Protein AF-A0A4Q4D3Y3-F1 (afdb_monomer_lite)

Sequence (164 aa):
MKRAGGLLSGSTLVAAGMIGANAAAYGMTIVAARLLLPRDLGAVTALLGIIQIGTVAALTLQAVTARRIAVAPDDREATIGTVARVSIAISLGTGLLAAAITVALAGPLDLGSIWPALLTGATLVPLTMMGAMAGVAQGAERWQALAAIYLANGFGRLLCGGVA

Radius of gyration: 17.81 Å; chains: 1; bounding box: 44×19×60 Å

Foldseek 3Di:
DVVVVVVVVLVVLLVVLLVLLVVLVVVLLVLCVVPDDPLVNQLVVVLVVLLVVLLVLLQVLLVVLLVVCQVCVVCLVVSLVVSQVVLQVSLLVSLVVQLVVCVVCCVVSVVPDSVSSNVSSVVSSVSSVLSNVLSSCNSVVVSVSNSVSSNCNSVCCNVVSNVD

pLDDT: mean 82.77, std 12.85, range [39.22, 96.56]

Secondary structure (DSSP, 8-state):
-HHHHHHHHHHHHHHHHHHHHHHHHHHHHHHHHHHS-HHHHHHHHHHHHHHHHHHHHHHHHHHHHHHHHHH-GGGHHHHHHHHHHHHHHHHHHHHHHHHHHHHHTTTTTT--SSHHHHHHHHHHHHHHHHHHHHHHHHHTT-HHHHHHHHHHHHHHHHHHHTT-

Structure (mmCIF, N/CA/C/O backbone):
data_AF-A0A4Q4D3Y3-F1
#
_entry.id   AF-A0A4Q4D3Y3-F1
#
loop_
_atom_site.group_PDB
_atom_site.id
_atom_site.type_symbol
_atom_site.label_atom_id
_atom_site.label_alt_id
_atom_site.label_comp_id
_atom_site.label_asym_id
_atom_site.label_entity_id
_atom_site.label_seq_id
_atom_site.pdbx_PDB_ins_code
_atom_site.Cartn_x
_atom_site.Cartn_y
_atom_site.Cartn_z
_atom_site.occupancy
_atom_site.B_iso_or_equiv
_atom_site.auth_seq_id
_atom_site.auth_comp_id
_atom_site.auth_asym_id
_atom_site.auth_atom_id
_atom_site.pdbx_PDB_model_num
ATOM 1 N N . MET A 1 1 ? 1.101 9.560 -35.911 1.00 45.41 1 MET A N 1
ATOM 2 C CA . MET A 1 1 ? -0.211 9.816 -35.262 1.00 45.41 1 MET A CA 1
ATOM 3 C C . MET A 1 1 ? -0.918 8.565 -34.699 1.00 45.41 1 MET A C 1
ATOM 5 O O . MET A 1 1 ? -1.735 8.731 -33.809 1.00 45.41 1 MET A O 1
ATOM 9 N N . LYS A 1 2 ? -0.581 7.314 -35.081 1.00 44.56 2 LYS A N 1
ATOM 10 C CA . LYS A 1 2 ? -1.204 6.088 -34.508 1.00 44.56 2 LYS A CA 1
ATOM 11 C C . LYS A 1 2 ? -0.846 5.755 -33.039 1.00 44.56 2 LYS A C 1
ATOM 13 O O . LYS A 1 2 ? -1.597 5.040 -32.392 1.00 44.56 2 LYS A O 1
ATOM 18 N N . ARG A 1 3 ? 0.256 6.286 -32.483 1.00 48.06 3 ARG A N 1
ATOM 19 C CA . ARG A 1 3 ? 0.668 6.034 -31.080 1.00 48.06 3 ARG A CA 1
ATOM 20 C C . ARG A 1 3 ? -0.180 6.781 -30.035 1.00 48.06 3 ARG A C 1
ATOM 22 O O . ARG A 1 3 ? -0.344 6.284 -28.929 1.00 48.06 3 ARG A O 1
ATOM 29 N N . ALA A 1 4 ? -0.769 7.925 -30.397 1.00 47.56 4 ALA A N 1
ATOM 30 C CA . ALA A 1 4 ? -1.569 8.740 -29.478 1.00 47.56 4 ALA A CA 1
ATOM 31 C C . ALA A 1 4 ? -2.906 8.073 -29.099 1.00 47.56 4 ALA A C 1
ATOM 33 O O . ALA A 1 4 ? -3.305 8.126 -27.942 1.00 47.56 4 ALA A O 1
ATOM 34 N N . GLY A 1 5 ? -3.561 7.376 -30.039 1.00 46.03 5 GLY A N 1
ATOM 35 C CA . GLY A 1 5 ? -4.824 6.672 -29.775 1.00 46.03 5 GLY A CA 1
ATOM 36 C C . GLY A 1 5 ? -4.677 5.487 -28.811 1.00 46.03 5 GLY A C 1
ATOM 37 O O . GLY A 1 5 ? -5.536 5.275 -27.961 1.00 46.03 5 GLY A O 1
ATOM 38 N N . GLY A 1 6 ? -3.555 4.759 -28.881 1.00 55.03 6 GLY A N 1
ATOM 39 C CA . GLY A 1 6 ? -3.254 3.663 -27.953 1.00 55.03 6 GLY A CA 1
ATOM 40 C C . GLY A 1 6 ? -2.995 4.153 -26.524 1.00 55.03 6 GLY A C 1
ATOM 41 O O . GLY A 1 6 ? -3.584 3.620 -25.583 1.00 55.03 6 GLY A O 1
ATOM 42 N N . LEU A 1 7 ? -2.192 5.216 -26.378 1.00 54.62 7 LEU A N 1
ATOM 43 C CA . LEU A 1 7 ? -1.905 5.879 -25.097 1.00 54.62 7 LEU A CA 1
ATOM 44 C C . LEU A 1 7 ? -3.166 6.464 -24.453 1.00 54.62 7 LEU A C 1
ATOM 46 O O . LEU A 1 7 ? -3.377 6.271 -23.256 1.00 54.62 7 LEU A O 1
ATOM 50 N N . LEU A 1 8 ? -4.030 7.117 -25.238 1.00 58.78 8 LEU A N 1
ATOM 51 C CA . LEU A 1 8 ? -5.326 7.611 -24.765 1.00 58.78 8 LEU A CA 1
ATOM 52 C C . LEU A 1 8 ? -6.226 6.457 -24.298 1.00 58.78 8 LEU A C 1
ATOM 54 O O . LEU A 1 8 ? -6.825 6.563 -23.235 1.00 58.78 8 LEU A O 1
ATOM 58 N N . SER A 1 9 ? -6.272 5.324 -25.012 1.00 65.06 9 SER A N 1
ATOM 59 C CA . SER A 1 9 ? -7.108 4.184 -24.595 1.00 65.06 9 SER A CA 1
ATOM 60 C C . SER A 1 9 ? -6.619 3.514 -23.303 1.00 65.06 9 SER A C 1
ATOM 62 O O . SER A 1 9 ? -7.425 3.206 -22.426 1.00 65.06 9 SER A O 1
ATOM 64 N N . GLY A 1 10 ? -5.299 3.345 -23.142 1.00 62.75 10 GLY A N 1
ATOM 65 C CA . GLY A 1 10 ? -4.707 2.706 -21.964 1.00 62.75 10 GLY A CA 1
ATOM 66 C C . GLY A 1 10 ? -4.788 3.582 -20.716 1.00 62.75 10 GLY A C 1
ATOM 67 O O . GLY A 1 10 ? -5.181 3.106 -19.653 1.00 62.75 10 GLY A O 1
ATOM 68 N N . SER A 1 11 ? -4.488 4.875 -20.852 1.00 67.62 11 SER A N 1
ATOM 69 C CA . SER A 1 11 ? -4.629 5.844 -19.757 1.00 67.62 11 SER A CA 1
ATOM 70 C C . SER A 1 11 ? -6.086 6.043 -19.336 1.00 67.62 11 SER A C 1
ATOM 72 O O . SER A 1 11 ? -6.370 6.067 -18.139 1.00 67.62 11 SER A O 1
ATOM 74 N N . THR A 1 12 ? -7.022 6.083 -20.289 1.00 77.31 12 THR A N 1
ATOM 75 C CA . THR A 1 12 ? -8.462 6.164 -19.995 1.00 77.31 12 THR A CA 1
ATOM 76 C C . THR A 1 12 ? -8.962 4.921 -19.257 1.00 77.31 12 THR A C 1
ATOM 78 O O . THR A 1 12 ? -9.740 5.047 -18.315 1.00 77.31 12 THR A O 1
ATOM 81 N N . LEU A 1 13 ? -8.486 3.724 -19.618 1.00 75.62 13 LEU A N 1
ATOM 82 C CA . LEU A 1 13 ? -8.846 2.483 -18.926 1.00 75.62 13 LEU A CA 1
ATOM 83 C C . LEU A 1 13 ? -8.351 2.466 -17.471 1.00 75.62 13 LEU A C 1
ATOM 85 O O . LEU A 1 13 ? -9.096 2.088 -16.567 1.00 75.62 13 LEU A O 1
ATOM 89 N N . VAL A 1 14 ? -7.111 2.901 -17.232 1.00 71.44 14 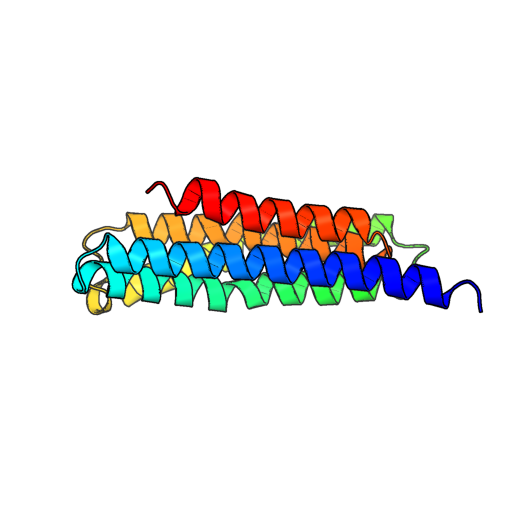VAL A N 1
ATOM 90 C CA . VAL A 1 14 ? -6.555 3.011 -15.874 1.00 71.44 14 VAL A CA 1
ATOM 91 C C . VAL A 1 14 ? -7.315 4.063 -15.066 1.00 71.44 14 VAL A C 1
ATOM 93 O O . VAL A 1 14 ? -7.677 3.797 -13.921 1.00 71.44 14 VAL A O 1
ATOM 96 N N . ALA A 1 15 ? -7.623 5.217 -15.665 1.00 74.88 15 ALA A N 1
ATOM 97 C CA . ALA A 1 15 ? -8.413 6.263 -15.024 1.00 74.88 15 ALA A CA 1
ATOM 98 C C . ALA A 1 15 ? -9.815 5.761 -14.640 1.00 74.88 15 ALA A C 1
ATOM 100 O O . ALA A 1 15 ? -10.238 5.943 -13.500 1.00 74.88 15 ALA A O 1
ATOM 101 N N . ALA A 1 16 ? -10.502 5.056 -15.542 1.00 74.44 16 ALA A N 1
ATOM 102 C CA . ALA A 1 16 ? -11.796 4.438 -15.258 1.00 74.44 16 ALA A CA 1
ATOM 103 C C . ALA A 1 16 ? -11.702 3.405 -14.120 1.00 74.44 16 ALA A C 1
ATOM 105 O O . ALA A 1 16 ? -12.539 3.403 -13.217 1.00 74.44 16 ALA A O 1
ATOM 106 N N . GLY A 1 17 ? -10.651 2.577 -14.110 1.00 71.31 17 GLY A N 1
ATOM 107 C CA . GLY A 1 17 ? -10.385 1.625 -13.029 1.00 71.31 17 GLY A CA 1
ATOM 108 C C . GLY A 1 17 ? -10.134 2.303 -11.678 1.00 71.31 17 GLY A C 1
ATOM 109 O O . GLY A 1 17 ? -10.665 1.861 -10.660 1.00 71.31 17 GLY A O 1
ATOM 110 N N . MET A 1 18 ? -9.386 3.410 -11.658 1.00 75.25 18 MET A N 1
ATOM 111 C CA . MET A 1 18 ? -9.147 4.199 -10.445 1.00 75.25 18 MET A CA 1
ATOM 112 C C . MET A 1 18 ? -10.419 4.878 -9.936 1.00 75.25 18 MET A C 1
ATOM 114 O O . MET A 1 18 ? -10.656 4.878 -8.727 1.00 75.25 18 MET A O 1
ATOM 118 N N . ILE A 1 19 ? -11.244 5.428 -10.831 1.00 78.44 19 ILE A N 1
ATOM 119 C CA . ILE A 1 19 ? -12.543 6.009 -10.469 1.00 78.44 19 ILE A CA 1
ATOM 120 C C . ILE A 1 19 ? -13.433 4.927 -9.858 1.00 78.44 19 ILE A C 1
ATOM 122 O O . ILE A 1 19 ? -13.969 5.132 -8.772 1.00 78.44 19 ILE A O 1
ATOM 126 N N . GLY A 1 20 ? -13.524 3.754 -10.493 1.00 76.06 20 GLY A N 1
ATOM 127 C CA . GLY A 1 20 ? -14.292 2.622 -9.973 1.00 76.06 20 GLY A CA 1
ATOM 128 C C . GLY A 1 20 ? -13.809 2.161 -8.595 1.00 76.06 20 GLY A C 1
ATOM 129 O O . GLY A 1 20 ? -14.614 2.007 -7.678 1.00 76.06 20 GLY A O 1
ATOM 130 N N . ALA A 1 21 ? -12.495 2.015 -8.411 1.00 70.25 21 ALA A N 1
ATOM 131 C CA . ALA A 1 21 ? -11.915 1.604 -7.134 1.00 70.25 21 ALA A CA 1
ATOM 132 C C . ALA A 1 21 ? -12.157 2.628 -6.009 1.00 70.25 21 ALA A C 1
ATOM 134 O O . ALA A 1 21 ? -12.455 2.240 -4.878 1.00 70.25 21 ALA A O 1
ATOM 135 N N . ASN A 1 22 ? -12.065 3.929 -6.305 1.00 76.69 22 ASN A N 1
ATOM 136 C CA . ASN A 1 22 ? -12.336 4.980 -5.322 1.00 76.69 22 ASN A CA 1
ATOM 137 C C . ASN A 1 22 ? -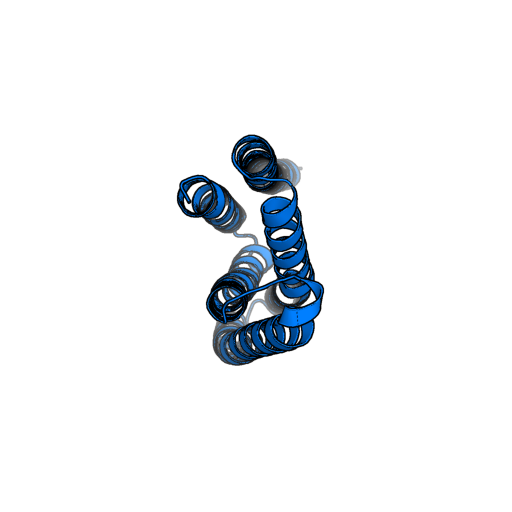13.833 5.117 -5.019 1.00 76.69 22 ASN A C 1
ATOM 139 O O . ASN A 1 22 ? -14.198 5.286 -3.858 1.00 76.69 22 ASN A O 1
ATOM 143 N N . ALA A 1 23 ? -14.702 4.984 -6.025 1.00 75.75 23 ALA A N 1
ATOM 144 C CA . ALA A 1 23 ? -16.148 4.963 -5.825 1.00 75.75 23 ALA A CA 1
ATOM 145 C C . ALA A 1 23 ? -16.568 3.791 -4.923 1.00 75.75 23 ALA A C 1
ATOM 147 O O . ALA A 1 23 ? -17.368 3.977 -4.009 1.00 75.75 23 ALA A O 1
ATOM 148 N N . ALA A 1 24 ? -15.974 2.610 -5.118 1.00 72.38 24 ALA A N 1
ATOM 149 C CA . ALA A 1 24 ? -16.194 1.448 -4.261 1.00 72.38 24 ALA A CA 1
ATOM 150 C C . ALA A 1 24 ? -15.728 1.691 -2.814 1.00 72.38 24 ALA A C 1
ATOM 152 O O . ALA A 1 24 ? -16.466 1.409 -1.869 1.00 72.38 24 ALA A O 1
ATOM 153 N N . ALA A 1 25 ? -14.536 2.272 -2.632 1.00 69.50 25 ALA A N 1
ATOM 154 C CA . ALA A 1 25 ? -14.024 2.626 -1.308 1.00 69.50 25 ALA A CA 1
ATOM 155 C C . ALA A 1 25 ? -14.922 3.650 -0.593 1.00 69.50 25 ALA A C 1
ATOM 157 O O . ALA A 1 25 ? -15.174 3.522 0.602 1.00 69.50 25 ALA A O 1
ATOM 158 N N . TYR A 1 26 ? -15.447 4.636 -1.322 1.00 77.12 26 TYR A N 1
ATOM 159 C CA . TYR A 1 26 ? -16.378 5.615 -0.769 1.00 77.12 26 TYR A CA 1
ATOM 160 C C . TYR A 1 26 ? -17.743 4.998 -0.435 1.00 77.12 26 TYR A C 1
ATOM 162 O O . TYR A 1 26 ? -18.314 5.288 0.617 1.00 77.12 26 TYR A O 1
ATOM 170 N N . GLY A 1 27 ? -18.241 4.099 -1.289 1.00 74.31 27 GLY A N 1
ATOM 171 C CA . GLY A 1 27 ? -19.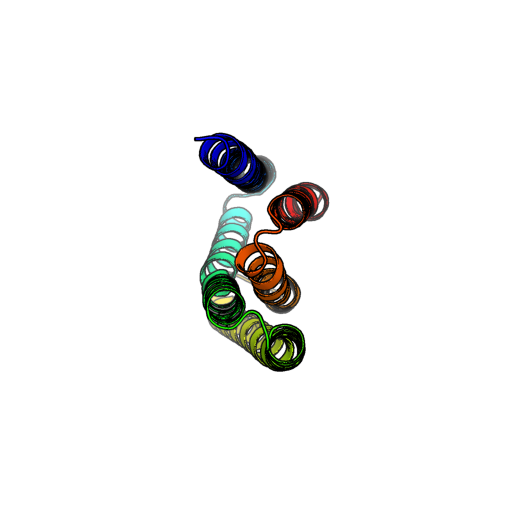460 3.333 -1.039 1.00 74.31 27 GLY A CA 1
ATOM 172 C C . GLY A 1 27 ? -19.386 2.541 0.266 1.00 74.31 27 GLY A C 1
ATOM 173 O O . GLY A 1 27 ? -20.323 2.593 1.059 1.00 74.31 27 GLY A O 1
ATOM 174 N N . MET A 1 28 ? -18.247 1.899 0.545 1.00 69.88 28 MET A N 1
ATOM 175 C CA . MET A 1 28 ? -17.997 1.228 1.826 1.00 69.88 28 MET A CA 1
ATOM 176 C C . MET A 1 28 ? -18.129 2.193 3.015 1.00 69.88 28 MET A C 1
ATOM 178 O O . MET A 1 28 ? -18.804 1.867 3.989 1.00 69.88 28 MET A O 1
ATOM 182 N N . THR A 1 29 ? -17.556 3.398 2.930 1.00 71.38 29 THR A N 1
ATOM 183 C CA . THR A 1 29 ? -17.686 4.418 3.985 1.00 71.38 29 THR A CA 1
ATOM 184 C C . THR A 1 29 ? -19.141 4.839 4.201 1.00 71.38 29 THR A C 1
ATOM 186 O O . THR A 1 29 ? -19.567 4.995 5.344 1.00 71.38 29 THR A O 1
ATOM 189 N N . ILE A 1 30 ? -19.926 4.991 3.127 1.00 76.62 30 ILE A N 1
ATOM 190 C CA . ILE A 1 30 ? -21.360 5.303 3.229 1.00 76.62 30 ILE A CA 1
ATOM 191 C C . ILE A 1 30 ? -22.116 4.167 3.925 1.00 76.62 30 ILE A C 1
ATOM 193 O O . ILE A 1 30 ? -22.930 4.438 4.805 1.00 76.62 30 ILE A O 1
ATOM 197 N N . VAL A 1 31 ? -21.861 2.912 3.543 1.00 76.69 31 VAL A N 1
ATOM 198 C CA . VAL A 1 31 ? -22.507 1.739 4.153 1.00 76.69 31 VAL A CA 1
ATOM 199 C C . VAL A 1 31 ? -22.174 1.662 5.644 1.00 76.69 31 VAL A C 1
ATOM 201 O O . VAL A 1 31 ? -23.086 1.578 6.465 1.00 76.69 31 VAL A O 1
ATOM 204 N N . ALA A 1 32 ? -20.898 1.808 6.007 1.00 68.62 32 ALA A N 1
ATOM 205 C CA . ALA A 1 32 ? -20.456 1.833 7.400 1.00 68.62 32 ALA A CA 1
ATOM 206 C C . ALA A 1 32 ? -21.139 2.956 8.203 1.00 68.62 32 ALA A C 1
ATOM 208 O O . ALA A 1 32 ? -21.628 2.723 9.306 1.00 68.62 32 ALA A O 1
ATOM 209 N N . ALA A 1 33 ? -21.265 4.155 7.623 1.00 67.75 33 ALA A N 1
ATOM 210 C CA . ALA A 1 33 ? -21.945 5.288 8.252 1.00 67.75 33 ALA A CA 1
ATOM 211 C C . ALA A 1 33 ? -23.456 5.078 8.466 1.00 67.75 33 ALA A C 1
ATOM 213 O O . ALA A 1 33 ? -24.063 5.794 9.260 1.00 67.75 33 ALA A O 1
ATOM 214 N N . ARG A 1 34 ? -24.078 4.129 7.756 1.00 71.69 34 ARG A N 1
ATOM 215 C CA . ARG A 1 34 ? -25.502 3.788 7.906 1.00 71.69 34 ARG A CA 1
ATOM 216 C C . ARG A 1 34 ? -25.752 2.627 8.868 1.00 71.69 34 ARG A C 1
ATOM 218 O O . ARG A 1 34 ? -26.868 2.522 9.365 1.00 71.69 34 ARG A O 1
ATOM 225 N N . LEU A 1 35 ? -24.755 1.774 9.102 1.00 71.00 35 LEU A N 1
ATOM 226 C CA . LEU A 1 35 ? -24.882 0.565 9.924 1.00 71.00 35 LEU A CA 1
ATOM 227 C C . LEU A 1 35 ? -24.301 0.716 11.339 1.00 71.00 35 LEU A C 1
ATOM 229 O O . LEU A 1 35 ? -24.751 0.021 12.246 1.00 71.00 35 LEU A O 1
ATOM 233 N N . LEU A 1 36 ? -23.330 1.612 11.549 1.00 66.56 36 LEU A N 1
ATOM 234 C CA . LEU A 1 36 ? -22.612 1.753 12.822 1.00 66.56 36 LEU A CA 1
ATOM 235 C C . LEU A 1 36 ? -23.161 2.885 13.702 1.00 66.56 36 LEU A C 1
ATOM 237 O O . LEU A 1 36 ? -23.607 3.923 13.208 1.00 66.56 36 LEU A O 1
ATOM 241 N N . LEU A 1 37 ? -23.056 2.722 15.027 1.00 65.56 37 LEU A N 1
ATOM 242 C CA . LEU A 1 37 ? -23.265 3.823 15.968 1.00 65.56 37 LEU A CA 1
ATOM 243 C C . LEU A 1 37 ? -22.142 4.877 15.825 1.00 65.56 37 LEU A C 1
ATOM 245 O O . LEU A 1 37 ? -21.014 4.527 15.470 1.00 65.56 37 LEU A O 1
ATOM 249 N N . PRO A 1 38 ? -22.389 6.165 16.150 1.00 66.12 38 PRO A N 1
ATOM 250 C CA . PRO A 1 38 ? -21.419 7.251 15.949 1.00 66.12 38 PRO A CA 1
ATOM 251 C C . PRO A 1 38 ? -20.044 7.022 16.592 1.00 66.12 38 PRO A C 1
ATOM 253 O O . PRO A 1 38 ? -19.032 7.467 16.052 1.00 66.12 38 PRO A O 1
ATOM 256 N N . ARG A 1 39 ? -19.997 6.309 17.728 1.00 62.81 39 ARG A N 1
ATOM 257 C CA . ARG A 1 39 ? -18.743 5.951 18.405 1.00 62.81 39 ARG A CA 1
ATOM 258 C C . ARG A 1 39 ? -17.898 4.996 17.560 1.00 62.81 39 ARG A C 1
ATOM 260 O O . ARG A 1 39 ? -16.717 5.250 17.343 1.00 62.81 39 ARG A O 1
ATOM 267 N N . ASP A 1 40 ? -18.520 3.949 17.031 1.00 71.44 40 ASP A N 1
ATOM 268 C CA . ASP A 1 40 ? -17.836 2.920 16.245 1.00 71.44 40 ASP A CA 1
ATOM 269 C C . ASP A 1 40 ? -17.425 3.465 14.868 1.00 71.44 40 ASP A C 1
ATOM 271 O O . ASP A 1 40 ? -16.358 3.136 14.348 1.00 71.44 40 ASP A O 1
ATOM 275 N N . LEU A 1 41 ? -18.210 4.398 14.316 1.00 74.62 41 LEU A N 1
ATOM 276 C CA . LEU A 1 41 ? -17.859 5.119 13.094 1.00 74.62 41 LEU A CA 1
ATOM 277 C C . LEU A 1 41 ? -16.594 5.982 13.268 1.00 74.62 41 LEU A C 1
ATOM 279 O O . LEU A 1 41 ? -15.763 6.042 12.359 1.00 74.62 41 LEU A O 1
ATOM 283 N N . GLY A 1 42 ? -16.412 6.625 14.426 1.00 78.50 42 GLY A N 1
ATOM 284 C CA . GLY A 1 42 ? -15.212 7.412 14.738 1.00 78.50 42 GLY A CA 1
ATOM 285 C C . GLY A 1 42 ? -13.937 6.563 14.765 1.00 78.50 42 GLY A C 1
ATOM 286 O O . GLY A 1 42 ? -12.941 6.915 14.134 1.00 78.50 42 GLY A O 1
ATOM 287 N N . ALA A 1 43 ? -13.988 5.398 15.416 1.00 81.06 43 ALA A N 1
ATOM 288 C CA . ALA A 1 43 ? -12.866 4.462 15.444 1.00 81.06 43 ALA A CA 1
ATOM 289 C C . ALA A 1 43 ? -12.541 3.919 14.040 1.00 81.06 43 ALA A C 1
ATOM 291 O O . ALA A 1 43 ? -11.386 3.953 13.612 1.00 81.06 43 ALA A O 1
ATOM 292 N N . VAL A 1 44 ? -13.553 3.486 13.279 1.00 80.25 44 VAL A N 1
ATOM 293 C CA . VAL A 1 44 ? -13.364 2.965 11.912 1.00 80.25 44 VAL A CA 1
ATOM 294 C C . VAL A 1 44 ? -12.784 4.028 10.978 1.00 80.25 44 VAL A C 1
ATOM 296 O O . VAL A 1 44 ? -11.832 3.755 10.246 1.00 80.25 44 VAL A O 1
ATOM 299 N N . THR A 1 45 ? -13.310 5.253 11.009 1.00 81.25 45 THR A N 1
ATOM 300 C CA . THR A 1 45 ? -12.807 6.349 10.163 1.00 81.25 45 THR A CA 1
ATOM 301 C C . THR A 1 45 ? -11.372 6.740 10.513 1.00 81.25 45 THR A C 1
ATOM 303 O O . THR A 1 45 ? -10.576 6.988 9.604 1.00 81.25 45 THR A O 1
ATOM 306 N N . ALA A 1 46 ? -10.999 6.714 11.795 1.00 86.50 46 ALA A N 1
ATOM 307 C CA . ALA A 1 46 ? -9.620 6.938 12.221 1.00 86.50 46 ALA A CA 1
ATOM 308 C C . ALA A 1 46 ? -8.668 5.842 11.704 1.00 86.50 46 ALA A C 1
ATOM 310 O O . ALA A 1 46 ? -7.613 6.159 11.149 1.00 86.50 46 ALA A O 1
ATOM 311 N N . LEU A 1 47 ? -9.055 4.565 11.802 1.00 87.75 47 LEU A N 1
ATOM 312 C CA . LEU A 1 47 ? -8.269 3.440 11.273 1.00 87.75 47 LEU A CA 1
ATOM 313 C C . LEU A 1 47 ? -8.118 3.515 9.748 1.00 87.75 47 LEU A C 1
ATOM 315 O O . LEU A 1 47 ? -7.021 3.317 9.223 1.00 87.75 47 LEU A O 1
ATOM 319 N N . LEU A 1 48 ? -9.185 3.872 9.028 1.00 86.75 48 LEU A N 1
ATOM 320 C CA . LEU A 1 48 ? -9.118 4.134 7.589 1.00 86.75 48 LEU A CA 1
ATOM 321 C C . LEU A 1 48 ? -8.156 5.286 7.271 1.00 86.75 48 LEU A C 1
ATOM 323 O O . LEU A 1 48 ? -7.412 5.192 6.297 1.00 86.75 48 LEU A O 1
ATOM 327 N N . GLY A 1 49 ? -8.119 6.329 8.104 1.00 87.75 49 GLY A N 1
ATOM 328 C CA . GLY A 1 49 ? -7.136 7.408 8.013 1.00 87.75 49 GLY A CA 1
ATOM 329 C C . GLY A 1 49 ? -5.695 6.909 8.159 1.00 87.75 49 GLY A C 1
ATOM 330 O O . GLY A 1 49 ? -4.848 7.241 7.330 1.00 87.75 49 GLY A O 1
ATOM 331 N N . ILE A 1 50 ? -5.423 6.050 9.149 1.00 90.12 50 ILE A N 1
ATOM 332 C CA . ILE A 1 50 ? -4.102 5.423 9.343 1.00 90.12 50 ILE A CA 1
ATOM 333 C C . ILE A 1 50 ? -3.710 4.594 8.113 1.00 90.12 50 ILE A C 1
ATOM 335 O O . ILE A 1 50 ? -2.596 4.735 7.603 1.00 90.12 50 ILE A O 1
ATOM 339 N N . ILE A 1 51 ? -4.628 3.772 7.592 1.00 90.06 51 ILE A N 1
ATOM 340 C CA . ILE A 1 51 ? -4.400 2.997 6.364 1.00 90.06 51 ILE A CA 1
ATOM 341 C C . ILE A 1 51 ? -4.101 3.939 5.195 1.00 90.06 51 ILE A C 1
ATOM 343 O O . ILE A 1 51 ? -3.141 3.713 4.458 1.00 90.06 51 ILE A O 1
ATOM 347 N N . GLN A 1 52 ? -4.876 5.015 5.040 1.00 89.19 52 GLN A N 1
ATOM 348 C CA . GLN A 1 52 ? -4.711 5.975 3.952 1.00 89.19 52 GLN A CA 1
ATOM 349 C C . GLN A 1 52 ? -3.338 6.657 4.001 1.00 89.19 52 GLN A C 1
ATOM 351 O O . GLN A 1 52 ? -2.676 6.754 2.969 1.00 89.19 52 GLN A O 1
ATOM 356 N N . ILE A 1 53 ? -2.867 7.046 5.187 1.00 91.06 53 ILE A N 1
ATOM 357 C CA . ILE A 1 53 ? -1.506 7.566 5.388 1.00 91.06 53 ILE A CA 1
ATOM 358 C C . ILE A 1 53 ? -0.466 6.498 5.019 1.00 91.06 53 ILE A C 1
ATOM 360 O O . ILE A 1 53 ? 0.492 6.785 4.301 1.00 91.06 53 ILE A O 1
ATOM 364 N N . GLY A 1 54 ? -0.673 5.247 5.436 1.00 90.38 54 GLY A N 1
ATOM 365 C CA . GLY A 1 54 ? 0.223 4.135 5.113 1.00 90.38 54 GLY A CA 1
ATOM 366 C C . GLY A 1 54 ? 0.369 3.867 3.609 1.00 90.38 54 GLY A C 1
ATOM 367 O O . GLY A 1 54 ? 1.441 3.455 3.160 1.00 90.38 54 GLY A O 1
ATOM 368 N N . THR A 1 55 ? -0.652 4.175 2.797 1.00 90.88 55 THR A N 1
ATOM 369 C CA . THR A 1 55 ? -0.577 4.006 1.332 1.00 90.88 55 THR A CA 1
ATOM 370 C C . THR A 1 55 ? 0.515 4.847 0.662 1.00 90.88 55 THR A C 1
ATOM 372 O O . THR A 1 55 ? 0.934 4.521 -0.449 1.00 90.88 55 THR A O 1
ATOM 375 N N . VAL A 1 56 ? 1.058 5.868 1.335 1.00 94.06 56 VAL A N 1
ATOM 376 C CA . VAL A 1 56 ? 2.201 6.655 0.839 1.00 94.06 56 VAL A CA 1
ATOM 377 C C . VAL A 1 56 ? 3.416 5.768 0.539 1.00 94.06 56 VAL A C 1
ATOM 379 O O . VAL A 1 56 ? 4.112 5.986 -0.459 1.00 94.06 56 VAL A O 1
ATOM 382 N N . ALA A 1 57 ? 3.650 4.728 1.344 1.00 94.25 57 ALA A N 1
ATOM 383 C CA . ALA A 1 57 ? 4.720 3.763 1.093 1.00 94.25 57 ALA A CA 1
ATOM 384 C C . ALA A 1 57 ? 4.482 2.986 -0.213 1.00 94.25 57 ALA A C 1
ATOM 386 O O . ALA A 1 57 ? 5.397 2.836 -1.027 1.00 94.25 57 ALA A O 1
ATOM 387 N N . ALA A 1 58 ? 3.235 2.566 -0.454 1.00 93.00 58 ALA A N 1
ATOM 388 C CA . ALA A 1 58 ? 2.830 1.892 -1.686 1.00 93.00 58 ALA A CA 1
ATOM 389 C C . ALA A 1 58 ? 3.035 2.791 -2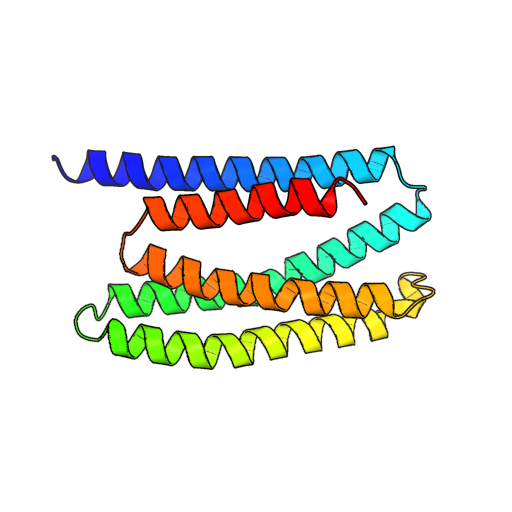.919 1.00 93.00 58 ALA A C 1
ATOM 391 O O . ALA A 1 58 ? 3.598 2.345 -3.919 1.00 93.00 58 ALA A O 1
ATOM 392 N N . LEU A 1 59 ? 2.640 4.067 -2.834 1.00 93.50 59 LEU A N 1
ATOM 393 C CA . LEU A 1 59 ? 2.802 5.047 -3.916 1.00 93.50 59 LEU A CA 1
ATOM 394 C C . LEU A 1 59 ? 4.277 5.335 -4.215 1.00 93.50 59 LEU A C 1
ATOM 396 O O . LEU A 1 59 ? 4.669 5.451 -5.377 1.00 93.50 59 LEU A O 1
ATOM 400 N N . THR A 1 60 ? 5.109 5.395 -3.176 1.00 94.12 60 THR A N 1
ATOM 401 C CA . THR A 1 60 ? 6.556 5.582 -3.326 1.00 94.12 60 THR A CA 1
ATOM 402 C C . THR A 1 60 ? 7.184 4.384 -4.035 1.00 94.12 60 THR A C 1
ATOM 404 O O . THR A 1 60 ? 7.910 4.560 -5.017 1.00 94.12 60 THR A O 1
ATOM 407 N N . LEU A 1 61 ? 6.861 3.161 -3.599 1.00 94.81 61 LEU A N 1
ATOM 408 C CA . LEU A 1 61 ? 7.294 1.932 -4.268 1.00 94.81 61 LEU A CA 1
ATOM 409 C C . LEU A 1 61 ? 6.848 1.899 -5.731 1.00 94.81 61 LEU A C 1
ATOM 411 O O . LEU A 1 61 ? 7.663 1.585 -6.602 1.00 94.81 61 LEU A O 1
ATOM 415 N N . GLN A 1 62 ? 5.595 2.263 -6.006 1.00 95.62 62 GLN A N 1
ATOM 416 C CA . GLN A 1 62 ? 5.056 2.336 -7.360 1.00 95.62 62 GLN A CA 1
ATOM 417 C C . GLN A 1 62 ? 5.864 3.300 -8.233 1.00 95.62 62 GLN A C 1
ATOM 419 O O . GLN A 1 62 ? 6.352 2.906 -9.293 1.00 95.62 62 GLN A O 1
ATOM 424 N N . ALA A 1 63 ? 6.036 4.544 -7.783 1.00 94.31 63 ALA A N 1
ATOM 425 C CA . ALA A 1 63 ? 6.696 5.593 -8.553 1.00 94.31 63 ALA A CA 1
ATOM 426 C C . ALA A 1 63 ? 8.176 5.276 -8.822 1.00 94.31 63 ALA A C 1
ATOM 428 O O . ALA A 1 63 ? 8.645 5.407 -9.956 1.00 94.31 63 ALA A O 1
ATOM 429 N N . VAL A 1 64 ? 8.908 4.814 -7.802 1.00 95.06 64 VAL A N 1
ATOM 430 C CA . VAL A 1 64 ? 10.331 4.459 -7.929 1.00 95.06 64 VAL A CA 1
ATOM 431 C C . VAL A 1 64 ? 10.514 3.262 -8.861 1.00 95.06 64 VAL A C 1
ATOM 433 O O . VAL A 1 64 ? 11.373 3.301 -9.744 1.00 95.06 64 VAL A O 1
ATOM 436 N N . THR A 1 65 ? 9.690 2.223 -8.704 1.00 94.75 65 THR A N 1
ATOM 437 C CA . THR A 1 65 ? 9.741 1.016 -9.543 1.00 94.75 65 THR A CA 1
ATOM 438 C C . THR A 1 65 ? 9.411 1.340 -10.995 1.00 94.75 65 THR A C 1
ATOM 440 O O . THR A 1 65 ? 10.166 0.960 -11.891 1.00 94.75 65 THR A O 1
ATOM 443 N N . ALA A 1 66 ? 8.332 2.094 -11.230 1.00 94.44 66 ALA A N 1
ATOM 444 C CA . ALA A 1 66 ? 7.921 2.491 -12.571 1.00 94.44 66 ALA A CA 1
ATOM 445 C C . ALA A 1 66 ? 9.018 3.300 -13.271 1.00 94.44 66 ALA A C 1
ATOM 447 O O . ALA A 1 66 ? 9.381 2.994 -14.406 1.00 94.44 66 ALA A O 1
ATOM 448 N N . ARG A 1 67 ? 9.604 4.283 -12.572 1.00 94.69 67 ARG A N 1
ATOM 449 C CA . ARG A 1 67 ? 10.689 5.109 -13.112 1.00 94.69 67 ARG A CA 1
ATOM 450 C C . ARG A 1 67 ? 11.937 4.288 -13.434 1.00 94.69 67 ARG A C 1
ATOM 452 O O . ARG A 1 67 ? 12.531 4.503 -14.484 1.00 94.69 67 ARG A O 1
ATOM 459 N N . ARG A 1 68 ? 12.348 3.365 -12.556 1.00 92.75 68 ARG A N 1
ATOM 460 C CA . ARG A 1 68 ? 13.542 2.535 -12.794 1.00 92.75 68 ARG A CA 1
ATOM 461 C C . ARG A 1 68 ? 13.386 1.631 -14.014 1.00 92.75 68 ARG A C 1
ATOM 463 O O . ARG A 1 68 ? 14.295 1.584 -14.833 1.00 92.75 68 ARG A O 1
ATOM 470 N N . ILE A 1 69 ? 12.230 0.988 -14.161 1.00 93.69 69 ILE A N 1
ATOM 471 C CA . ILE A 1 69 ? 11.950 0.116 -15.311 1.00 93.69 69 ILE A CA 1
ATOM 472 C C . ILE A 1 69 ? 11.837 0.926 -16.610 1.00 93.69 69 ILE A C 1
ATOM 474 O O . ILE A 1 69 ? 12.317 0.473 -17.643 1.00 93.69 69 ILE A O 1
ATOM 478 N N . ALA A 1 70 ? 11.249 2.125 -16.562 1.00 91.81 70 ALA A N 1
ATOM 479 C CA . ALA A 1 70 ? 11.091 2.968 -17.747 1.00 91.81 70 ALA A CA 1
ATOM 480 C C . ALA A 1 70 ? 12.420 3.548 -18.271 1.00 91.81 70 ALA A C 1
ATOM 482 O O . ALA A 1 70 ? 12.557 3.766 -19.471 1.00 91.81 70 ALA A O 1
ATOM 483 N N . VAL A 1 71 ? 13.388 3.823 -17.387 1.00 92.75 71 VAL A N 1
ATOM 484 C CA . VAL A 1 71 ? 14.674 4.448 -17.759 1.00 92.75 71 VAL A CA 1
ATOM 485 C C . VAL A 1 71 ? 15.723 3.425 -18.211 1.00 92.75 71 VAL A C 1
ATOM 487 O O . VAL A 1 71 ? 16.541 3.752 -19.064 1.00 92.75 71 VAL A O 1
ATOM 490 N N . ALA A 1 72 ? 15.707 2.207 -17.664 1.00 89.56 72 ALA A N 1
ATOM 491 C CA . ALA A 1 72 ? 16.671 1.151 -17.985 1.00 89.56 72 ALA A CA 1
ATOM 492 C C . ALA A 1 72 ? 15.941 -0.163 -18.336 1.00 89.56 72 ALA A C 1
ATOM 494 O O . ALA A 1 72 ? 15.863 -1.070 -17.503 1.00 89.56 72 ALA A O 1
ATOM 495 N N . PRO A 1 73 ? 15.365 -0.270 -19.549 1.00 82.12 73 PRO A N 1
ATOM 496 C CA . PRO A 1 73 ? 14.563 -1.429 -19.939 1.00 82.12 73 PRO A CA 1
ATOM 497 C C . PRO A 1 73 ? 15.377 -2.727 -20.054 1.00 82.12 73 PRO A C 1
ATOM 499 O O . PRO A 1 73 ? 14.817 -3.798 -19.817 1.00 82.12 73 PRO A O 1
ATOM 502 N N . ASP A 1 74 ? 16.677 -2.644 -20.354 1.00 87.06 74 ASP A N 1
ATOM 503 C CA . ASP A 1 74 ? 17.559 -3.813 -20.483 1.00 87.06 74 ASP A CA 1
ATOM 504 C C . ASP A 1 74 ? 17.823 -4.503 -19.127 1.00 87.06 74 ASP A C 1
ATOM 506 O O . ASP A 1 74 ? 17.940 -5.724 -19.060 1.00 87.06 74 ASP A O 1
ATOM 510 N N . ASP A 1 75 ? 17.781 -3.751 -18.019 1.00 88.50 75 ASP A N 1
ATOM 511 C CA . ASP A 1 75 ? 17.989 -4.251 -16.646 1.00 88.50 75 ASP A CA 1
ATOM 512 C C . ASP A 1 75 ? 16.673 -4.583 -15.919 1.00 88.50 75 ASP A C 1
ATOM 514 O O . ASP A 1 75 ? 16.588 -4.630 -14.680 1.00 88.50 75 ASP A O 1
ATOM 518 N N . ARG A 1 76 ? 15.593 -4.779 -16.676 1.00 87.56 76 ARG A N 1
ATOM 519 C CA . ARG A 1 76 ? 14.245 -4.918 -16.122 1.00 87.56 76 ARG A CA 1
ATOM 520 C C . ARG A 1 76 ? 14.106 -6.100 -15.167 1.00 87.56 76 ARG A C 1
ATOM 522 O O . ARG A 1 76 ? 13.516 -5.937 -14.099 1.00 87.56 76 ARG A O 1
ATOM 529 N N . GLU A 1 77 ? 14.620 -7.276 -15.521 1.00 89.50 77 GLU A N 1
ATOM 530 C CA . GLU A 1 77 ? 14.501 -8.472 -14.672 1.00 89.50 77 GLU A CA 1
ATOM 531 C C . GLU A 1 77 ? 15.267 -8.316 -13.357 1.00 89.50 77 GLU A C 1
ATOM 533 O O . GLU A 1 77 ? 14.725 -8.595 -12.284 1.00 89.50 77 GLU A O 1
ATOM 538 N N . ALA A 1 78 ? 16.488 -7.779 -13.427 1.00 90.88 78 ALA A N 1
ATOM 539 C CA . ALA A 1 78 ? 17.287 -7.467 -12.248 1.00 90.88 78 ALA A CA 1
ATOM 540 C C . ALA A 1 78 ? 16.557 -6.465 -11.337 1.00 90.88 78 ALA A C 1
ATOM 542 O O . ALA A 1 78 ? 16.440 -6.687 -10.128 1.00 90.88 78 ALA A O 1
ATOM 543 N N . THR A 1 79 ? 15.976 -5.413 -11.925 1.00 91.00 79 THR A N 1
ATOM 544 C CA . THR A 1 79 ? 15.187 -4.408 -11.199 1.00 91.00 79 THR A CA 1
ATOM 545 C C . THR A 1 79 ? 13.969 -5.027 -10.517 1.00 91.00 79 THR A C 1
ATOM 547 O O . THR A 1 79 ? 13.731 -4.747 -9.342 1.00 91.00 79 THR A O 1
ATOM 550 N N . ILE A 1 80 ? 13.217 -5.893 -11.206 1.00 91.38 80 ILE A N 1
ATOM 551 C CA . ILE A 1 80 ? 12.059 -6.592 -10.627 1.00 91.38 80 ILE A CA 1
ATOM 552 C C . ILE A 1 80 ? 12.497 -7.462 -9.442 1.00 91.38 80 ILE A C 1
ATOM 554 O O . ILE A 1 80 ? 11.858 -7.418 -8.390 1.00 91.38 80 ILE A O 1
ATOM 558 N N . GLY A 1 81 ? 13.606 -8.198 -9.568 1.00 91.19 81 GLY A N 1
ATOM 559 C CA . GLY A 1 81 ? 14.147 -9.021 -8.484 1.00 91.19 81 GLY A CA 1
ATOM 560 C C . GLY A 1 81 ? 14.549 -8.202 -7.253 1.00 91.19 81 GLY A C 1
ATOM 561 O O . GLY A 1 81 ? 14.223 -8.574 -6.121 1.00 91.19 81 GLY A O 1
ATOM 562 N N . THR A 1 82 ? 15.212 -7.058 -7.451 1.00 93.31 82 THR A N 1
ATOM 563 C CA . THR A 1 82 ? 15.547 -6.137 -6.354 1.00 93.31 82 THR A CA 1
ATOM 564 C C . THR A 1 82 ? 14.292 -5.547 -5.715 1.00 93.31 82 THR A C 1
ATOM 566 O O . THR A 1 82 ? 14.168 -5.562 -4.489 1.00 93.31 82 THR A O 1
ATOM 569 N N . VAL A 1 83 ? 13.349 -5.061 -6.526 1.00 92.69 83 VAL A N 1
ATOM 570 C CA . VAL A 1 83 ? 12.097 -4.465 -6.045 1.00 92.69 83 VAL A CA 1
ATOM 571 C C . VAL A 1 83 ? 11.284 -5.478 -5.250 1.00 92.69 83 VAL A C 1
ATOM 573 O O . VAL A 1 83 ? 10.802 -5.125 -4.182 1.00 92.69 83 VAL A O 1
ATOM 576 N N . ALA A 1 84 ? 11.193 -6.736 -5.688 1.00 92.00 84 ALA A N 1
ATOM 577 C CA . ALA A 1 84 ? 10.492 -7.780 -4.945 1.00 92.00 84 ALA A CA 1
ATOM 578 C C . ALA A 1 84 ? 11.061 -7.939 -3.523 1.00 92.00 84 ALA A C 1
ATOM 580 O O . ALA A 1 84 ? 10.316 -7.868 -2.548 1.00 92.00 84 ALA A O 1
ATOM 581 N N . ARG A 1 85 ? 12.387 -8.038 -3.373 1.00 93.25 85 ARG A N 1
ATOM 582 C CA . ARG A 1 85 ? 13.031 -8.174 -2.052 1.00 93.25 85 ARG A CA 1
ATOM 583 C C . ARG A 1 85 ? 12.845 -6.934 -1.178 1.00 93.25 85 ARG A C 1
ATOM 585 O O . ARG A 1 85 ? 12.478 -7.050 -0.012 1.00 93.25 85 ARG A O 1
ATOM 592 N N . VAL A 1 86 ? 13.067 -5.749 -1.745 1.00 94.19 86 VAL A N 1
ATOM 593 C CA . VAL A 1 86 ? 12.928 -4.475 -1.020 1.00 94.19 86 VAL A CA 1
ATOM 594 C C . VAL A 1 86 ? 11.473 -4.231 -0.620 1.00 94.19 86 VAL A C 1
ATOM 596 O O . VAL A 1 86 ? 11.204 -3.785 0.494 1.00 94.19 86 VAL A O 1
ATOM 599 N N . SER A 1 87 ? 10.523 -4.579 -1.488 1.00 93.69 87 SER A N 1
ATOM 600 C CA . SER A 1 87 ? 9.095 -4.421 -1.218 1.00 93.69 87 SER A CA 1
ATOM 601 C C . SER A 1 87 ? 8.623 -5.281 -0.050 1.00 93.69 87 SER A C 1
ATOM 603 O O . SER A 1 87 ? 7.766 -4.818 0.691 1.00 93.69 87 SER A O 1
ATOM 605 N N . ILE A 1 88 ? 9.211 -6.461 0.195 1.00 95.06 88 ILE A N 1
ATOM 606 C CA . ILE A 1 88 ? 8.911 -7.265 1.392 1.00 95.06 88 ILE A CA 1
ATOM 607 C C . ILE A 1 88 ? 9.304 -6.493 2.653 1.00 95.06 88 ILE A C 1
ATOM 609 O O . ILE A 1 88 ? 8.477 -6.321 3.546 1.00 95.06 88 ILE A O 1
ATOM 613 N N . ALA A 1 89 ? 10.537 -5.982 2.708 1.00 96.06 89 ALA A N 1
ATOM 614 C CA . ALA A 1 89 ? 11.029 -5.241 3.867 1.00 96.06 89 ALA A CA 1
ATOM 615 C C . ALA A 1 89 ? 10.212 -3.965 4.122 1.00 96.06 89 ALA A C 1
ATOM 617 O O . ALA A 1 89 ? 9.807 -3.712 5.255 1.00 96.06 89 ALA A O 1
ATOM 618 N N . ILE A 1 90 ? 9.912 -3.197 3.068 1.00 96.00 90 ILE A N 1
ATOM 619 C CA . ILE A 1 90 ? 9.089 -1.986 3.179 1.00 96.00 90 ILE A CA 1
ATOM 620 C C . ILE A 1 90 ? 7.660 -2.344 3.597 1.00 96.00 90 ILE A C 1
ATOM 622 O O . ILE A 1 90 ? 7.128 -1.708 4.495 1.00 96.00 90 ILE A O 1
ATOM 626 N N . SER A 1 91 ? 7.057 -3.388 3.023 1.00 94.75 91 SER A N 1
ATOM 627 C CA . SER A 1 91 ? 5.687 -3.798 3.363 1.00 94.75 91 SER A CA 1
ATOM 628 C C . SER A 1 91 ? 5.566 -4.236 4.819 1.00 94.75 91 SER A C 1
ATOM 630 O O . SER A 1 91 ? 4.648 -3.801 5.512 1.00 94.75 91 SER A O 1
ATOM 632 N N . LEU A 1 92 ? 6.508 -5.053 5.303 1.00 96.38 92 LEU A N 1
ATOM 633 C CA . LEU A 1 92 ? 6.556 -5.460 6.708 1.00 96.38 92 LEU A CA 1
ATOM 634 C C . LEU A 1 92 ? 6.818 -4.262 7.624 1.00 96.38 92 LEU A C 1
ATOM 636 O O . LEU A 1 92 ? 6.131 -4.109 8.629 1.00 96.38 92 LEU A O 1
ATOM 640 N N . GLY A 1 93 ? 7.755 -3.383 7.258 1.00 96.56 93 GLY A N 1
ATOM 641 C CA . GLY A 1 93 ? 8.054 -2.168 8.013 1.00 96.56 93 GLY A CA 1
ATOM 642 C C . GLY A 1 93 ? 6.845 -1.239 8.130 1.00 96.56 93 GLY A C 1
ATOM 643 O O . GLY A 1 93 ? 6.509 -0.809 9.230 1.00 96.56 93 GLY A O 1
ATOM 644 N N . THR A 1 94 ? 6.142 -0.980 7.026 1.00 94.94 94 THR A N 1
ATOM 645 C CA . THR A 1 94 ? 4.920 -0.165 7.007 1.00 94.94 94 THR A CA 1
ATOM 646 C C . THR A 1 94 ? 3.799 -0.812 7.820 1.00 94.94 94 THR A C 1
ATOM 648 O O . THR A 1 94 ? 3.138 -0.116 8.588 1.00 94.94 94 THR A O 1
ATOM 651 N N . GLY A 1 95 ? 3.605 -2.130 7.707 1.00 94.69 95 GLY A N 1
ATOM 652 C CA . GLY A 1 95 ? 2.604 -2.857 8.492 1.00 94.69 95 GLY A CA 1
ATOM 653 C C . GLY A 1 95 ? 2.883 -2.817 9.997 1.00 94.69 95 GLY A C 1
ATOM 654 O O . GLY A 1 95 ? 1.994 -2.490 10.782 1.00 94.69 95 GLY A O 1
ATOM 655 N N . LEU A 1 96 ? 4.128 -3.079 10.404 1.00 96.19 96 LEU A N 1
ATOM 656 C CA . LEU A 1 96 ? 4.549 -3.014 11.808 1.00 96.19 96 LEU A CA 1
ATOM 657 C C . LEU A 1 96 ? 4.440 -1.596 12.369 1.00 96.19 96 LEU A C 1
ATOM 659 O O . LEU A 1 96 ? 3.932 -1.414 13.474 1.00 96.19 96 LEU A O 1
ATOM 663 N N . LEU A 1 97 ? 4.867 -0.591 11.601 1.00 95.56 97 LEU A N 1
ATOM 664 C CA . LEU A 1 97 ? 4.768 0.808 12.003 1.00 95.56 97 LEU A CA 1
ATOM 665 C C . LEU A 1 97 ? 3.307 1.226 12.194 1.00 95.56 97 LEU A C 1
ATOM 667 O O . LEU A 1 97 ? 2.977 1.856 13.195 1.00 95.56 97 LEU A O 1
ATOM 671 N N . ALA A 1 98 ? 2.419 0.840 11.280 1.00 94.12 98 ALA A N 1
ATOM 672 C CA . ALA A 1 98 ? 1.001 1.147 11.402 1.00 94.12 98 ALA A CA 1
ATOM 673 C C . ALA A 1 98 ? 0.342 0.429 12.585 1.00 94.12 98 ALA A C 1
ATOM 675 O O . ALA A 1 98 ? -0.458 1.043 13.292 1.00 94.12 98 ALA A O 1
ATOM 676 N N . ALA A 1 99 ? 0.700 -0.831 12.849 1.00 93.12 99 ALA A N 1
ATOM 677 C CA . ALA A 1 99 ? 0.241 -1.539 14.042 1.00 93.12 99 ALA A CA 1
ATOM 678 C C . ALA A 1 99 ? 0.716 -0.830 15.320 1.00 93.12 99 ALA A C 1
ATOM 680 O O . ALA A 1 99 ? -0.094 -0.571 16.207 1.00 93.12 99 ALA A O 1
ATOM 681 N N . ALA A 1 100 ? 1.993 -0.439 15.388 1.00 93.62 100 ALA A N 1
ATOM 682 C CA . ALA A 1 100 ? 2.554 0.282 16.530 1.00 93.62 100 ALA A CA 1
ATOM 683 C C . ALA A 1 100 ? 1.870 1.641 16.755 1.00 93.62 100 ALA A C 1
ATOM 685 O O . ALA A 1 100 ? 1.491 1.955 17.883 1.00 93.62 100 ALA A O 1
ATOM 686 N N . ILE A 1 101 ? 1.645 2.414 15.687 1.00 91.62 101 ILE A N 1
ATOM 687 C CA . ILE A 1 101 ? 0.903 3.682 15.745 1.00 91.62 101 ILE A CA 1
ATOM 688 C C . ILE A 1 101 ? -0.530 3.439 16.227 1.00 91.62 101 ILE A C 1
ATOM 690 O O . ILE A 1 101 ? -1.014 4.162 17.091 1.00 91.62 101 ILE A O 1
ATOM 694 N N . THR A 1 102 ? -1.199 2.402 15.723 1.00 90.12 102 THR A N 1
ATOM 695 C CA . T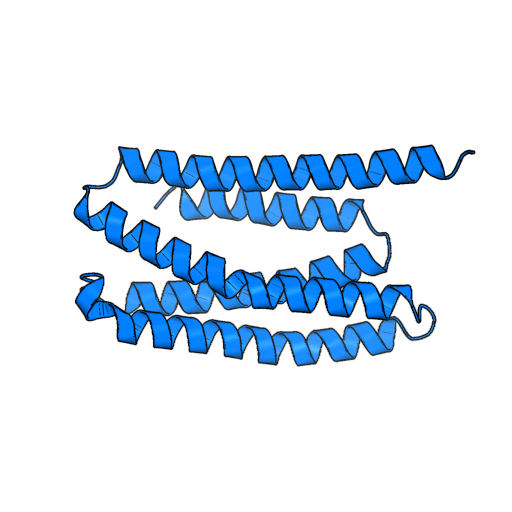HR A 1 102 ? -2.576 2.089 16.128 1.00 90.12 102 THR A CA 1
ATOM 696 C C . THR A 1 102 ? -2.655 1.689 17.603 1.00 90.12 102 THR A C 1
ATOM 698 O O . THR A 1 102 ? -3.562 2.134 18.298 1.00 90.12 102 THR A O 1
ATOM 701 N N . VAL A 1 103 ? -1.688 0.914 18.113 1.00 90.50 103 VAL A N 1
ATOM 702 C CA . VAL A 1 103 ? -1.586 0.590 19.550 1.00 90.50 103 VAL A CA 1
ATOM 703 C C . VAL A 1 103 ? -1.347 1.852 20.380 1.00 90.50 103 VAL A C 1
ATOM 705 O O . VAL A 1 103 ? -2.015 2.049 21.391 1.00 90.50 103 VAL A O 1
ATOM 708 N N . ALA A 1 104 ? -0.443 2.735 19.948 1.00 89.94 104 ALA A N 1
ATOM 709 C CA . ALA A 1 104 ? -0.181 3.998 20.640 1.00 89.94 104 ALA A CA 1
ATOM 710 C C . ALA A 1 104 ? -1.421 4.910 20.687 1.00 89.94 104 ALA A C 1
ATOM 712 O O . ALA A 1 104 ? -1.611 5.663 21.640 1.00 89.94 104 ALA A O 1
ATOM 713 N N . LEU A 1 105 ? -2.283 4.811 19.675 1.00 87.12 105 LEU A N 1
ATOM 714 C CA . LEU A 1 105 ? -3.535 5.550 19.561 1.00 87.12 105 LEU A CA 1
ATOM 715 C C . LEU A 1 105 ? -4.745 4.810 20.161 1.00 87.12 105 LEU A C 1
ATOM 717 O O . LEU A 1 105 ? -5.848 5.349 20.134 1.00 87.12 105 LEU A O 1
ATOM 721 N N . ALA A 1 106 ? -4.572 3.620 20.745 1.00 86.88 106 ALA A N 1
ATOM 722 C CA . ALA A 1 106 ? -5.690 2.796 21.208 1.00 86.88 106 ALA A CA 1
ATOM 723 C C . ALA A 1 106 ? -6.545 3.466 22.293 1.00 86.88 106 ALA A C 1
ATOM 725 O O . ALA A 1 106 ? -7.766 3.360 22.250 1.00 86.88 106 ALA A O 1
ATOM 726 N N . GLY A 1 107 ? -5.922 4.199 23.222 1.00 83.62 107 GLY A N 1
ATOM 727 C CA . GLY A 1 107 ? -6.643 4.956 24.251 1.00 83.62 107 GLY A CA 1
ATOM 728 C C . GLY A 1 107 ? -7.518 6.067 23.654 1.00 83.62 107 GLY A C 1
ATOM 729 O O . GLY A 1 107 ? -8.733 6.030 23.832 1.00 83.62 107 GLY A O 1
ATOM 730 N N . PRO A 1 108 ? -6.938 7.030 22.908 1.00 82.50 108 PRO A N 1
ATOM 731 C CA . PRO A 1 108 ? -7.702 8.103 22.266 1.00 82.50 108 PRO A CA 1
ATOM 732 C C . PRO A 1 108 ? -8.788 7.637 21.285 1.00 82.50 108 PRO A C 1
ATOM 734 O O . PRO A 1 108 ? -9.781 8.339 21.118 1.00 82.50 108 PRO A O 1
ATOM 737 N N . LEU A 1 109 ? -8.606 6.486 20.626 1.00 78.06 109 LEU A N 1
ATOM 738 C CA . LEU A 1 109 ? -9.581 5.923 19.680 1.00 78.06 109 LEU A CA 1
ATOM 739 C C . LEU A 1 109 ? -10.620 4.998 20.347 1.00 78.06 109 LEU A C 1
ATOM 741 O O . LEU A 1 109 ? -11.433 4.415 19.633 1.00 78.06 109 LEU A O 1
ATOM 745 N N . ASP A 1 110 ? -10.596 4.847 21.679 1.00 81.19 110 ASP A N 1
ATOM 746 C CA . ASP A 1 110 ? -11.457 3.919 22.436 1.00 81.19 110 ASP A CA 1
ATOM 747 C C . ASP A 1 110 ? -11.409 2.480 21.869 1.00 81.19 110 ASP A C 1
ATOM 749 O O . ASP A 1 110 ? -12.405 1.754 21.805 1.00 81.19 110 ASP A O 1
ATOM 753 N N . LEU A 1 111 ? -10.221 2.055 21.410 1.00 77.50 111 LEU A N 1
ATOM 754 C CA . LEU A 1 111 ? -9.993 0.712 20.884 1.00 77.50 111 LEU A CA 1
ATOM 755 C C . LEU A 1 111 ? -9.861 -0.248 22.068 1.00 77.50 111 LEU A C 1
ATOM 757 O O . LEU A 1 111 ? -8.764 -0.515 22.556 1.00 77.50 111 LEU A O 1
ATOM 761 N N . GLY A 1 112 ? -10.981 -0.812 22.517 1.00 76.69 112 GLY A N 1
ATOM 762 C CA . GLY A 1 112 ? -11.018 -1.804 23.601 1.00 76.69 112 GLY A CA 1
ATOM 763 C C . GLY A 1 112 ? -10.307 -3.138 23.300 1.00 76.69 112 GLY A C 1
ATOM 764 O O . GLY A 1 112 ? -10.461 -4.096 24.054 1.00 76.69 112 GLY A O 1
ATOM 765 N N . SER A 1 113 ? -9.566 -3.249 22.191 1.00 82.88 113 SER A N 1
ATOM 766 C CA . SER A 1 113 ? -8.889 -4.473 21.760 1.00 82.88 113 SER A CA 1
ATOM 767 C C . SER A 1 113 ? -7.651 -4.188 20.903 1.00 82.88 113 SER A C 1
ATOM 769 O O . SER A 1 113 ? -7.565 -3.160 20.238 1.00 82.88 113 SER A O 1
ATOM 771 N N . ILE A 1 114 ? -6.714 -5.142 20.863 1.00 85.56 114 ILE A N 1
ATOM 772 C CA . ILE A 1 114 ? -5.524 -5.112 19.995 1.00 85.56 114 ILE A CA 1
ATOM 773 C C . ILE A 1 114 ? -5.832 -5.513 18.541 1.00 85.56 114 ILE A C 1
ATOM 775 O O . ILE A 1 114 ? -5.058 -5.207 17.632 1.00 85.56 114 ILE A O 1
ATOM 779 N N . TRP A 1 115 ? -6.970 -6.172 18.295 1.00 87.44 115 TRP A N 1
ATOM 780 C CA . TRP A 1 115 ? -7.354 -6.656 16.964 1.00 87.44 115 TRP A CA 1
ATOM 781 C C . TRP A 1 115 ? -7.360 -5.574 15.874 1.00 87.44 115 TRP A C 1
ATOM 783 O O . TRP A 1 115 ? -6.786 -5.828 14.815 1.00 87.44 115 TRP A O 1
ATOM 793 N N . PRO A 1 116 ? -7.904 -4.361 16.095 1.00 85.88 116 PRO A N 1
ATOM 794 C CA . PRO A 1 116 ? -7.875 -3.301 15.091 1.00 85.88 116 PRO A CA 1
ATOM 795 C C . PRO A 1 116 ? -6.453 -2.889 14.692 1.00 85.88 116 PRO A C 1
ATOM 797 O O . PRO A 1 116 ? -6.204 -2.614 13.519 1.00 85.88 116 PRO A O 1
ATOM 800 N N . ALA A 1 117 ? -5.500 -2.908 15.629 1.00 88.38 117 ALA A N 1
ATOM 801 C CA . ALA A 1 117 ? -4.099 -2.619 15.338 1.00 88.38 117 ALA A CA 1
ATOM 802 C C . ALA A 1 117 ? -3.450 -3.711 14.481 1.00 88.38 117 ALA A C 1
ATOM 804 O O . ALA A 1 117 ? -2.781 -3.405 13.491 1.00 88.38 117 ALA A O 1
ATOM 805 N N . LEU A 1 118 ? -3.695 -4.980 14.820 1.00 88.81 118 LEU A N 1
ATOM 806 C CA . LEU A 1 118 ? -3.192 -6.118 14.049 1.00 88.81 118 LEU A CA 1
ATOM 807 C C . LEU A 1 118 ? -3.781 -6.143 12.637 1.00 88.81 118 LEU A C 1
ATOM 809 O O . LEU A 1 118 ? -3.035 -6.302 11.675 1.00 88.81 118 LEU A O 1
ATOM 813 N N . LEU A 1 119 ? -5.091 -5.930 12.499 1.00 90.12 119 LEU A N 1
ATOM 814 C CA . LEU A 1 119 ? -5.773 -5.897 11.205 1.00 90.12 119 LEU A CA 1
ATOM 815 C C . LEU A 1 119 ? -5.311 -4.713 10.349 1.00 90.12 119 LEU A C 1
ATOM 817 O O . LEU A 1 119 ? -5.084 -4.881 9.151 1.00 90.12 119 LEU A O 1
ATOM 821 N N . THR A 1 120 ? -5.103 -3.539 10.951 1.00 90.44 120 THR A N 1
ATOM 822 C CA . THR A 1 120 ? -4.584 -2.351 10.252 1.00 90.44 120 THR A CA 1
ATOM 823 C C . THR A 1 120 ? -3.178 -2.597 9.712 1.00 90.44 120 THR A C 1
ATOM 825 O O . THR A 1 120 ? -2.924 -2.392 8.522 1.00 90.44 120 THR A O 1
ATOM 828 N N . GLY A 1 121 ? -2.275 -3.105 10.557 1.00 91.12 121 GLY A N 1
ATOM 829 C CA . GLY A 1 121 ? -0.921 -3.459 10.136 1.00 91.12 121 GLY A CA 1
ATOM 830 C C . GLY A 1 121 ? -0.910 -4.553 9.070 1.00 91.12 121 GLY A C 1
ATOM 831 O O . GLY A 1 121 ? -0.268 -4.397 8.031 1.00 91.12 121 GLY A O 1
ATOM 832 N N . ALA A 1 122 ? -1.682 -5.623 9.278 1.00 92.75 122 ALA A N 1
ATOM 833 C CA . ALA A 1 122 ? -1.805 -6.731 8.336 1.00 92.75 122 ALA A CA 1
ATOM 834 C C . ALA A 1 122 ? -2.373 -6.293 6.980 1.00 92.75 122 ALA A C 1
ATOM 836 O O . ALA A 1 122 ? -1.936 -6.811 5.959 1.00 92.75 122 ALA A O 1
ATOM 837 N N . THR A 1 123 ? -3.288 -5.320 6.950 1.00 91.38 123 THR A N 1
ATOM 838 C CA . THR A 1 123 ? -3.872 -4.774 5.711 1.00 91.38 123 THR A CA 1
ATOM 839 C C . THR A 1 123 ? -2.855 -3.964 4.907 1.00 91.38 123 THR A C 1
ATOM 841 O O . THR A 1 123 ? -2.856 -4.002 3.675 1.00 91.38 123 THR A O 1
ATOM 844 N N . LEU A 1 124 ? -1.946 -3.250 5.574 1.00 92.69 124 LEU A N 1
ATOM 845 C CA . LEU A 1 124 ? -0.950 -2.426 4.889 1.00 92.69 124 LEU A CA 1
ATOM 846 C C . LEU A 1 124 ? 0.158 -3.230 4.207 1.00 92.69 124 LEU A C 1
ATOM 848 O O . LEU A 1 124 ? 0.709 -2.756 3.213 1.00 92.69 124 LEU A O 1
ATOM 852 N N . VAL A 1 125 ? 0.451 -4.445 4.672 1.00 93.75 125 VAL A N 1
ATOM 853 C CA . VAL A 1 125 ? 1.449 -5.326 4.044 1.00 93.75 125 VAL A CA 1
ATOM 854 C C . VAL A 1 125 ? 1.096 -5.638 2.574 1.00 93.75 125 VAL A C 1
ATOM 856 O O . VAL A 1 125 ? 1.880 -5.279 1.691 1.00 93.75 125 VAL A O 1
ATOM 859 N N . PRO A 1 126 ? -0.067 -6.239 2.243 1.00 92.44 126 PRO A N 1
ATOM 860 C CA . PRO A 1 126 ? -0.433 -6.523 0.860 1.00 92.44 126 PRO A CA 1
ATOM 861 C C . PRO A 1 126 ? -0.692 -5.251 0.045 1.00 92.44 126 PRO A C 1
ATOM 863 O O . PRO A 1 126 ? -0.367 -5.232 -1.140 1.00 92.44 126 PRO A O 1
ATOM 866 N N . LEU A 1 127 ? -1.204 -4.168 0.648 1.00 90.81 127 LEU A N 1
ATOM 867 C CA . LEU A 1 127 ? -1.384 -2.888 -0.055 1.00 90.81 127 LEU A CA 1
ATOM 868 C C . LEU A 1 127 ? -0.048 -2.282 -0.504 1.00 90.81 127 LEU A C 1
ATOM 870 O O . LEU A 1 127 ? 0.068 -1.771 -1.619 1.00 90.81 127 LEU A O 1
ATOM 874 N N . THR A 1 128 ? 0.976 -2.369 0.342 1.00 93.69 128 THR A N 1
ATOM 875 C CA . THR A 1 128 ? 2.321 -1.869 0.029 1.00 93.69 128 THR A CA 1
ATOM 876 C C . THR A 1 128 ? 2.984 -2.721 -1.052 1.00 93.69 128 THR A C 1
ATOM 878 O O . THR A 1 128 ? 3.532 -2.181 -2.017 1.00 93.69 128 THR A O 1
ATOM 881 N N . MET A 1 129 ? 2.832 -4.045 -0.965 1.00 93.00 129 MET A N 1
ATOM 882 C CA . MET A 1 129 ? 3.279 -4.989 -1.993 1.00 93.00 129 MET A CA 1
ATOM 883 C C . MET A 1 129 ? 2.588 -4.741 -3.342 1.00 93.00 129 MET A C 1
ATOM 885 O O . MET A 1 129 ? 3.227 -4.749 -4.398 1.00 93.00 129 MET A O 1
ATOM 889 N N . MET A 1 130 ? 1.284 -4.456 -3.319 1.00 93.69 130 MET A N 1
ATOM 890 C CA . MET A 1 130 ? 0.517 -4.096 -4.510 1.00 93.69 130 MET A CA 1
ATOM 891 C C . MET A 1 130 ? 1.087 -2.853 -5.201 1.00 93.69 130 MET A C 1
ATOM 893 O O . MET A 1 130 ? 1.158 -2.836 -6.429 1.00 93.69 130 MET A O 1
ATOM 897 N N . GLY A 1 131 ? 1.552 -1.853 -4.446 1.00 93.19 131 GLY A N 1
ATOM 898 C CA . GLY A 1 131 ? 2.225 -0.675 -5.001 1.00 93.19 131 GLY A CA 1
ATOM 899 C C . GLY A 1 131 ? 3.447 -1.033 -5.853 1.00 93.19 131 GLY A C 1
ATOM 900 O O . GLY A 1 131 ? 3.603 -0.525 -6.964 1.00 93.19 131 GLY A O 1
ATOM 901 N N . ALA A 1 132 ? 4.269 -1.984 -5.399 1.00 93.62 132 ALA A N 1
ATOM 902 C CA . ALA A 1 132 ? 5.404 -2.478 -6.179 1.00 93.62 132 ALA A CA 1
ATOM 903 C C . ALA A 1 132 ? 4.951 -3.164 -7.482 1.00 93.62 132 ALA A C 1
ATOM 905 O O . ALA A 1 132 ? 5.477 -2.856 -8.553 1.00 93.62 132 ALA A O 1
ATOM 906 N N . MET A 1 133 ? 3.933 -4.031 -7.424 1.00 93.00 133 MET A N 1
ATOM 907 C CA . MET A 1 133 ? 3.379 -4.701 -8.614 1.00 93.00 133 MET A CA 1
ATOM 908 C C . MET A 1 133 ? 2.779 -3.710 -9.619 1.00 93.00 133 MET A C 1
ATOM 910 O O . MET A 1 133 ? 3.018 -3.820 -10.825 1.00 93.00 133 MET A O 1
ATOM 914 N N . ALA A 1 134 ? 2.042 -2.713 -9.126 1.00 93.25 134 ALA A N 1
ATOM 915 C CA . ALA A 1 134 ? 1.504 -1.628 -9.936 1.00 93.25 134 ALA A CA 1
ATOM 916 C C . ALA A 1 134 ? 2.635 -0.825 -10.597 1.00 93.25 134 ALA A C 1
ATOM 918 O O . ALA A 1 134 ? 2.554 -0.510 -11.783 1.00 93.25 134 ALA A O 1
ATOM 919 N N . GLY A 1 135 ? 3.735 -0.582 -9.878 1.00 93.81 135 GLY A N 1
ATOM 920 C CA . GLY A 1 135 ? 4.935 0.056 -10.419 1.00 93.81 135 GLY A CA 1
ATOM 921 C C . GLY A 1 135 ? 5.581 -0.744 -11.549 1.00 93.81 135 GLY A C 1
ATOM 922 O O . GLY A 1 135 ? 5.928 -0.171 -12.580 1.00 93.81 135 GLY A O 1
ATOM 923 N N . VAL A 1 136 ? 5.682 -2.070 -11.403 1.00 94.31 136 VAL A N 1
ATOM 924 C CA . VAL A 1 136 ? 6.193 -2.958 -12.463 1.00 94.31 136 VAL A CA 1
ATOM 925 C C . VAL A 1 136 ? 5.304 -2.911 -13.703 1.00 94.31 136 VAL A C 1
ATOM 927 O O . VAL A 1 136 ? 5.811 -2.806 -14.821 1.00 94.31 136 VAL A O 1
ATOM 930 N N . ALA A 1 137 ? 3.983 -2.984 -13.525 1.00 92.00 137 ALA A N 1
ATOM 931 C CA . ALA A 1 137 ? 3.038 -2.908 -14.634 1.00 92.00 137 ALA A CA 1
ATOM 932 C C . ALA A 1 137 ? 3.093 -1.540 -15.335 1.00 92.00 137 ALA A C 1
ATOM 934 O O . ALA A 1 137 ? 3.113 -1.487 -16.563 1.00 92.00 137 ALA A O 1
ATOM 935 N N . GLN A 1 138 ? 3.171 -0.454 -14.564 1.00 91.62 138 GLN A N 1
ATOM 936 C CA . GLN A 1 138 ? 3.217 0.915 -15.073 1.00 91.62 138 GLN A CA 1
ATOM 937 C C . GLN A 1 138 ? 4.523 1.222 -15.815 1.00 91.62 138 GLN A C 1
ATOM 939 O O . GLN A 1 138 ? 4.474 1.732 -16.929 1.00 91.62 138 GLN A O 1
ATOM 944 N N . GLY A 1 139 ? 5.682 0.889 -15.238 1.00 91.19 139 GLY A N 1
ATOM 945 C CA . GLY A 1 139 ? 6.986 1.131 -15.871 1.00 91.19 139 GLY A CA 1
ATOM 946 C C . GLY A 1 139 ? 7.201 0.321 -17.149 1.00 91.19 139 GLY A C 1
ATOM 947 O O . GLY A 1 139 ? 7.942 0.736 -18.028 1.00 91.19 139 GLY A O 1
ATOM 948 N N . ALA A 1 140 ? 6.520 -0.819 -17.266 1.00 90.75 140 ALA A N 1
ATOM 949 C CA . ALA A 1 140 ? 6.531 -1.662 -18.454 1.00 90.75 140 ALA A CA 1
ATOM 950 C C . ALA A 1 140 ? 5.435 -1.332 -19.480 1.00 90.75 140 ALA A C 1
ATOM 952 O O . ALA A 1 140 ? 5.212 -2.130 -20.392 1.00 90.75 140 ALA A O 1
ATOM 953 N N . GLU A 1 141 ? 4.691 -0.240 -19.283 1.00 89.44 141 GLU A N 1
ATOM 954 C CA . GLU A 1 141 ? 3.562 0.169 -20.130 1.00 89.44 141 GLU A CA 1
ATOM 955 C C . GLU A 1 141 ? 2.465 -0.912 -20.285 1.00 89.44 141 GLU A C 1
ATOM 957 O O . GLU A 1 141 ? 1.732 -0.969 -21.274 1.00 89.44 141 GLU A O 1
ATOM 962 N N . ARG A 1 142 ? 2.303 -1.789 -19.283 1.00 89.25 142 ARG A N 1
ATOM 963 C CA . ARG A 1 142 ? 1.284 -2.855 -19.256 1.00 89.25 142 ARG A CA 1
ATOM 964 C C . ARG A 1 142 ? -0.032 -2.338 -18.670 1.00 89.25 142 ARG A C 1
ATOM 966 O O . ARG A 1 142 ? -0.483 -2.799 -17.619 1.00 89.25 142 ARG A O 1
ATOM 973 N N . TRP A 1 143 ? -0.674 -1.403 -19.366 1.00 86.19 143 TRP A N 1
ATOM 974 C CA . TRP A 1 143 ? -1.871 -0.686 -18.891 1.00 86.19 143 TRP A CA 1
ATOM 975 C C . TRP A 1 143 ? -3.043 -1.598 -18.499 1.00 86.19 143 TRP A C 1
ATOM 977 O O . TRP A 1 143 ? -3.733 -1.324 -17.522 1.00 86.19 143 TRP A O 1
ATOM 987 N N . GLN A 1 144 ? -3.235 -2.718 -19.204 1.00 86.12 144 GLN A N 1
ATOM 988 C CA . GLN A 1 144 ? -4.273 -3.703 -18.871 1.00 86.12 144 GLN A CA 1
ATOM 989 C C . GLN A 1 144 ? -4.015 -4.392 -17.526 1.00 86.12 144 GLN A C 1
ATOM 991 O O . GLN A 1 144 ? -4.931 -4.541 -16.722 1.00 86.12 144 GLN A O 1
ATOM 996 N N . ALA A 1 145 ? -2.763 -4.776 -17.256 1.00 88.44 145 ALA A N 1
ATOM 997 C CA . ALA A 1 145 ? -2.392 -5.385 -15.982 1.00 88.44 145 ALA A CA 1
ATOM 998 C C . ALA A 1 145 ? -2.540 -4.379 -14.831 1.00 88.44 145 ALA A C 1
ATOM 1000 O O . ALA A 1 145 ? -3.043 -4.732 -13.769 1.00 88.44 145 ALA A O 1
ATOM 1001 N N . LEU A 1 146 ? -2.169 -3.116 -15.062 1.00 85.00 146 LEU A N 1
ATOM 1002 C CA . LEU A 1 146 ? -2.341 -2.045 -14.081 1.00 85.00 146 LEU A CA 1
ATOM 1003 C C . LEU A 1 146 ? -3.824 -1.796 -13.755 1.00 85.00 146 LEU A C 1
ATOM 1005 O O . LEU A 1 146 ? -4.192 -1.713 -12.585 1.00 85.00 146 LEU A O 1
ATOM 1009 N N . ALA A 1 147 ? -4.684 -1.740 -14.776 1.00 83.31 147 ALA A N 1
ATOM 1010 C CA . ALA A 1 147 ? -6.127 -1.606 -14.588 1.00 83.31 147 ALA A CA 1
ATOM 1011 C C . ALA A 1 147 ? -6.714 -2.797 -13.810 1.00 83.31 147 ALA A C 1
ATOM 1013 O O . ALA A 1 147 ? -7.495 -2.593 -12.882 1.00 83.31 147 ALA A O 1
ATOM 1014 N N . ALA A 1 148 ? -6.294 -4.027 -14.127 1.00 87.62 148 ALA A N 1
ATOM 1015 C CA . ALA A 1 148 ? -6.725 -5.225 -13.408 1.00 87.62 148 ALA A CA 1
ATOM 1016 C C . ALA A 1 148 ? -6.318 -5.200 -11.924 1.00 87.62 148 ALA A C 1
ATOM 1018 O O . ALA A 1 148 ? -7.135 -5.546 -11.074 1.00 87.62 148 ALA A O 1
ATOM 1019 N N . ILE A 1 149 ? -5.102 -4.738 -11.599 1.00 89.06 149 ILE A N 1
ATOM 1020 C CA . ILE A 1 149 ? -4.641 -4.577 -10.208 1.00 89.06 149 ILE A CA 1
ATOM 1021 C C . ILE A 1 149 ? -5.552 -3.605 -9.444 1.00 89.06 149 ILE A C 1
ATOM 1023 O O . ILE A 1 149 ? -5.999 -3.919 -8.340 1.00 89.06 149 ILE A O 1
ATOM 1027 N N . TYR A 1 150 ? -5.873 -2.445 -10.028 1.00 85.06 150 TYR A N 1
ATOM 1028 C CA . TYR A 1 150 ? -6.740 -1.464 -9.369 1.00 85.06 150 TYR A CA 1
ATOM 1029 C C . TYR A 1 150 ? -8.180 -1.945 -9.208 1.00 85.06 150 TYR A C 1
ATOM 1031 O O . TYR A 1 150 ? -8.761 -1.747 -8.139 1.00 85.06 150 TYR A O 1
ATOM 1039 N N . LEU A 1 151 ? -8.739 -2.603 -10.226 1.00 83.44 151 LEU A N 1
ATOM 1040 C CA . LEU A 1 151 ? -10.073 -3.193 -10.140 1.00 83.44 151 LEU A CA 1
ATOM 1041 C C . LEU A 1 151 ? -10.119 -4.284 -9.067 1.00 83.44 151 LEU A C 1
ATOM 1043 O O . LEU A 1 151 ? -10.999 -4.242 -8.212 1.00 83.44 151 LEU A O 1
ATOM 1047 N N . ALA A 1 152 ? -9.153 -5.207 -9.051 1.00 85.44 152 ALA A N 1
ATOM 1048 C CA . ALA A 1 152 ? -9.081 -6.267 -8.047 1.00 85.44 152 ALA A CA 1
ATOM 1049 C C . ALA A 1 152 ? -9.001 -5.702 -6.621 1.00 85.44 152 ALA A C 1
ATOM 1051 O O . ALA A 1 152 ? -9.712 -6.166 -5.733 1.00 85.44 152 ALA A O 1
ATOM 1052 N N . ASN A 1 153 ? -8.201 -4.654 -6.407 1.00 84.25 153 ASN A N 1
ATOM 1053 C CA . ASN A 1 153 ? -8.123 -3.973 -5.117 1.00 84.25 153 ASN A CA 1
ATOM 1054 C C . ASN A 1 153 ? -9.432 -3.260 -4.739 1.00 84.25 153 ASN A C 1
ATOM 1056 O O . ASN A 1 153 ? -9.888 -3.372 -3.603 1.00 84.25 153 ASN A O 1
ATOM 1060 N N . GLY A 1 154 ? -10.050 -2.539 -5.678 1.00 77.44 154 GLY A N 1
ATOM 1061 C CA . GLY A 1 154 ? -11.319 -1.844 -5.450 1.00 77.44 154 GLY A CA 1
ATOM 1062 C C . GLY A 1 154 ? -12.454 -2.803 -5.090 1.00 77.44 154 GLY A C 1
ATOM 1063 O O . GLY A 1 154 ? -13.123 -2.621 -4.072 1.00 77.44 154 GLY A O 1
ATOM 1064 N N . PHE A 1 155 ? -12.628 -3.863 -5.881 1.00 78.19 155 PHE A N 1
ATOM 1065 C CA . PHE A 1 155 ? -13.635 -4.892 -5.623 1.00 78.19 155 PHE A CA 1
ATOM 1066 C C . PHE A 1 155 ? -13.326 -5.708 -4.368 1.00 78.19 155 PHE A C 1
ATOM 1068 O O . PHE A 1 155 ? -14.242 -5.993 -3.6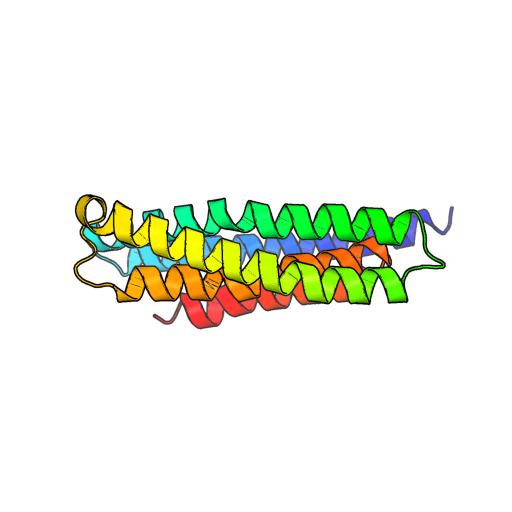03 1.00 78.19 155 PHE A O 1
ATOM 1075 N N . GLY A 1 156 ? -12.056 -6.028 -4.105 1.00 77.38 156 GLY A N 1
ATOM 1076 C CA . GLY A 1 156 ? -11.651 -6.713 -2.877 1.00 77.38 156 GLY A CA 1
ATOM 1077 C C . GLY A 1 156 ? -12.022 -5.921 -1.622 1.00 77.38 156 GLY A C 1
ATOM 1078 O O . GLY A 1 156 ? -12.574 -6.484 -0.681 1.00 77.38 156 GLY A O 1
ATOM 1079 N N . ARG A 1 157 ? -11.809 -4.598 -1.626 1.00 72.94 157 ARG A N 1
ATOM 1080 C CA . ARG A 1 157 ? -12.231 -3.724 -0.517 1.00 72.94 157 ARG A CA 1
ATOM 1081 C C . ARG A 1 157 ? -13.748 -3.705 -0.338 1.00 72.94 157 ARG A C 1
ATOM 1083 O O . ARG A 1 157 ? -14.210 -3.769 0.794 1.00 72.94 157 ARG A O 1
ATOM 1090 N N . LEU A 1 158 ? -14.514 -3.650 -1.428 1.00 69.75 158 LEU A N 1
ATOM 1091 C CA . LEU A 1 158 ? -15.977 -3.641 -1.362 1.00 69.75 158 LEU A CA 1
ATOM 1092 C C . LEU A 1 158 ? -16.542 -4.964 -0.823 1.00 69.75 158 LEU A C 1
ATOM 1094 O O . LEU A 1 158 ? -17.396 -4.948 0.057 1.00 69.75 158 LEU A O 1
ATOM 1098 N N . LEU A 1 159 ? -16.048 -6.095 -1.331 1.00 73.81 159 LEU A N 1
ATOM 1099 C CA . LEU A 1 159 ? -16.548 -7.428 -0.984 1.00 73.81 159 LEU A CA 1
ATOM 1100 C C . LEU A 1 159 ? -16.121 -7.874 0.417 1.00 73.81 159 LEU A C 1
ATOM 1102 O O . LEU A 1 159 ? -16.919 -8.469 1.130 1.00 73.81 159 LEU A O 1
ATOM 1106 N N . CYS A 1 160 ? -14.881 -7.592 0.822 1.00 69.00 160 CYS A N 1
ATOM 1107 C CA . CYS A 1 160 ? -14.377 -8.015 2.131 1.00 69.00 160 CYS A CA 1
ATOM 1108 C C . CYS A 1 160 ? -14.646 -6.984 3.234 1.00 69.00 160 CYS A C 1
ATOM 1110 O O . CYS A 1 160 ? -14.745 -7.355 4.397 1.00 69.00 160 CYS A O 1
ATOM 1112 N N . GLY A 1 161 ? -14.734 -5.696 2.889 1.00 60.09 161 GLY A N 1
ATOM 1113 C CA . GLY A 1 161 ? -14.950 -4.613 3.849 1.00 60.09 161 GLY A CA 1
ATOM 1114 C C . GLY A 1 161 ? -16.415 -4.212 4.031 1.00 60.09 161 GLY A C 1
ATOM 1115 O O . GLY A 1 161 ? -16.779 -3.758 5.106 1.00 60.09 161 GLY A O 1
ATOM 1116 N N . GLY A 1 162 ? -17.264 -4.371 3.011 1.00 53.06 162 GLY A N 1
ATOM 1117 C CA . GLY A 1 162 ? -18.680 -3.982 3.074 1.00 53.06 162 GLY A CA 1
ATOM 1118 C C . GLY A 1 162 ? -19.614 -5.010 3.722 1.00 53.06 162 GLY A C 1
ATOM 1119 O O . GLY A 1 162 ? -20.792 -4.717 3.893 1.00 53.06 162 GLY A O 1
ATOM 1120 N N . VAL A 1 163 ? -19.112 -6.205 4.045 1.00 45.81 163 VAL A N 1
ATOM 1121 C CA . VAL A 1 163 ? -19.895 -7.334 4.592 1.00 45.81 163 VAL A CA 1
ATOM 1122 C C . VAL A 1 163 ? -19.554 -7.596 6.073 1.00 45.81 163 VAL A C 1
ATOM 1124 O O . VAL A 1 163 ? -20.019 -8.579 6.644 1.00 45.81 163 VAL A O 1
ATOM 1127 N N . ALA A 1 164 ? -18.743 -6.732 6.694 1.00 39.22 164 ALA A N 1
ATOM 1128 C CA . ALA A 1 164 ? -18.340 -6.816 8.100 1.00 39.22 164 ALA A CA 1
ATOM 1129 C C . ALA A 1 164 ? -19.148 -5.857 8.984 1.00 39.22 164 ALA A C 1
ATOM 1131 O O . ALA A 1 164 ? -19.357 -4.700 8.552 1.00 39.22 164 ALA A O 1
#